Protein AF-A0A920MTI6-F1 (afdb_monomer_lite)

Sequence (97 aa):
MLFLEEMIIRRELSDNFCEYEPEYDQFEGFHAWSQKTLNEHRNDEREYIYPLGQFEAAETHDDLWNAAQNEMKITGKNAWLYAYVLGKENIRMDPIT

Foldseek 3Di:
DVVCCVVPVVVVVVVVL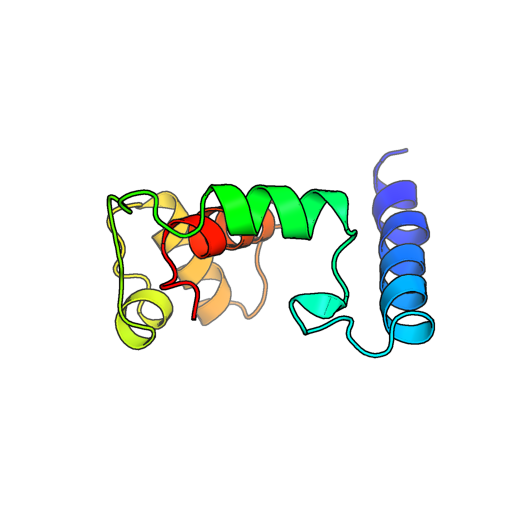VVPQVQSVHLVSDDPVVNVVCVVCLPPDQPAADDPVCLCCLNDPDPLLSVQSVCCVPPVDGDPVSVVVVVVVCSRHYNPD

Radius of gyration: 15.77 Å; chains: 1; bounding box: 39×28×36 Å

Structure (mmCIF, N/CA/C/O backbone):
data_AF-A0A920MTI6-F1
#
_entry.id   AF-A0A920MTI6-F1
#
loop_
_atom_site.group_PDB
_atom_site.id
_atom_site.type_symbol
_atom_site.label_atom_id
_atom_site.label_alt_id
_atom_site.label_comp_id
_atom_site.label_asym_id
_atom_site.label_entity_id
_atom_site.label_seq_id
_atom_site.pdbx_PDB_ins_code
_atom_site.Cartn_x
_atom_site.Cartn_y
_atom_site.Cartn_z
_atom_site.occupancy
_atom_site.B_iso_or_equiv
_atom_site.auth_seq_id
_atom_site.auth_comp_id
_atom_site.auth_asym_id
_atom_site.auth_atom_id
_atom_site.pdbx_PDB_model_num
ATOM 1 N N . MET A 1 1 ? 18.862 -19.945 2.089 1.00 62.75 1 MET A N 1
ATOM 2 C CA . MET A 1 1 ? 18.560 -19.720 0.660 1.00 62.75 1 MET A CA 1
ATOM 3 C C . MET A 1 1 ? 17.575 -18.568 0.483 1.00 62.75 1 MET A C 1
ATOM 5 O O . MET A 1 1 ? 17.956 -17.605 -0.157 1.00 62.75 1 MET A O 1
ATOM 9 N N . LEU A 1 2 ? 16.421 -18.581 1.165 1.00 79.12 2 LEU A N 1
ATOM 10 C CA . LEU A 1 2 ? 15.404 -17.508 1.121 1.00 79.12 2 LEU A CA 1
ATOM 11 C C . LEU A 1 2 ? 15.917 -16.087 1.445 1.00 79.12 2 LEU A C 1
ATOM 13 O O . LEU A 1 2 ? 15.500 -15.130 0.816 1.00 79.12 2 LEU A O 1
ATOM 17 N N . PHE A 1 3 ? 16.864 -15.927 2.376 1.00 83.88 3 PHE A N 1
ATOM 18 C CA . PHE A 1 3 ? 17.361 -14.591 2.746 1.00 83.88 3 PHE A CA 1
ATOM 19 C C . PHE A 1 3 ? 18.067 -13.843 1.599 1.00 83.88 3 PHE A C 1
ATOM 21 O O . PHE A 1 3 ? 17.902 -12.636 1.467 1.00 83.88 3 PHE A O 1
ATOM 28 N N . LEU A 1 4 ? 18.847 -14.543 0.765 1.00 89.56 4 LEU A N 1
ATOM 29 C CA . LEU A 1 4 ? 19.561 -13.904 -0.350 1.00 89.56 4 LEU A CA 1
ATOM 30 C C . LEU A 1 4 ? 18.607 -13.503 -1.476 1.00 89.56 4 LEU A C 1
ATOM 32 O O . LEU A 1 4 ? 18.825 -12.487 -2.121 1.00 89.56 4 LEU A O 1
ATOM 36 N N . GLU A 1 5 ? 17.547 -14.277 -1.685 1.00 91.94 5 GLU A N 1
ATOM 37 C CA . GLU A 1 5 ? 16.498 -13.953 -2.649 1.00 91.94 5 GLU A CA 1
ATOM 38 C C . GLU A 1 5 ? 15.768 -12.663 -2.255 1.00 91.94 5 GLU A C 1
ATOM 40 O O . GLU A 1 5 ? 15.655 -11.743 -3.060 1.00 91.94 5 GLU A O 1
ATOM 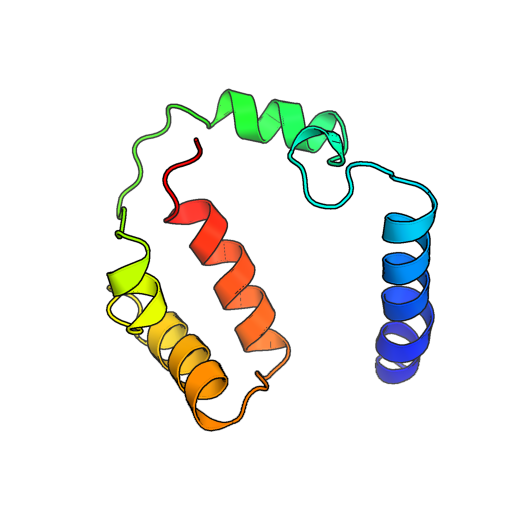45 N N . GLU A 1 6 ? 15.356 -12.541 -0.993 1.00 86.81 6 GLU A N 1
ATOM 46 C CA . GLU A 1 6 ? 14.703 -11.325 -0.495 1.00 86.81 6 GLU A CA 1
ATOM 47 C C . GLU A 1 6 ? 15.653 -10.113 -0.510 1.00 86.81 6 GLU A C 1
ATOM 49 O O . GLU A 1 6 ? 15.261 -9.012 -0.887 1.00 86.81 6 GLU A O 1
ATOM 54 N N . MET A 1 7 ? 16.918 -10.304 -0.121 1.00 89.75 7 MET A N 1
ATOM 55 C CA . MET A 1 7 ? 17.873 -9.201 0.019 1.00 89.75 7 MET A CA 1
ATOM 56 C C . MET A 1 7 ? 18.440 -8.706 -1.316 1.00 89.75 7 MET A C 1
ATOM 58 O O . MET A 1 7 ? 18.716 -7.515 -1.437 1.00 89.75 7 MET A O 1
ATOM 62 N N . ILE A 1 8 ? 18.663 -9.606 -2.277 1.00 90.25 8 ILE A N 1
ATOM 63 C CA . ILE A 1 8 ? 19.264 -9.277 -3.575 1.00 90.25 8 ILE A CA 1
ATOM 64 C C . ILE A 1 8 ? 18.153 -9.140 -4.608 1.00 90.25 8 ILE A C 1
ATOM 66 O O . ILE A 1 8 ? 17.906 -8.046 -5.096 1.00 90.25 8 ILE A O 1
ATOM 70 N N . ILE A 1 9 ? 17.425 -10.225 -4.885 1.00 92.25 9 ILE A N 1
ATOM 71 C CA . ILE A 1 9 ? 16.481 -10.265 -6.006 1.00 92.25 9 ILE A CA 1
ATOM 72 C C . ILE A 1 9 ? 15.315 -9.304 -5.787 1.00 92.25 9 ILE A C 1
ATOM 74 O O . ILE A 1 9 ? 15.067 -8.462 -6.642 1.00 92.25 9 ILE A O 1
ATOM 78 N N . ARG A 1 10 ? 14.603 -9.380 -4.654 1.00 90.81 10 ARG A N 1
ATOM 79 C CA . ARG A 1 10 ? 13.437 -8.500 -4.448 1.00 90.81 10 ARG A CA 1
ATOM 80 C C . ARG A 1 10 ? 13.815 -7.037 -4.295 1.00 90.81 10 ARG A C 1
ATOM 82 O O . ARG A 1 10 ? 13.090 -6.183 -4.787 1.00 90.81 10 ARG A O 1
ATOM 89 N N . ARG A 1 11 ? 14.935 -6.753 -3.630 1.00 91.06 11 ARG A N 1
ATOM 90 C CA . ARG A 1 11 ? 15.419 -5.382 -3.469 1.00 91.06 11 ARG A CA 1
ATOM 91 C C . ARG A 1 11 ? 15.800 -4.765 -4.814 1.00 91.06 11 ARG A C 1
ATOM 93 O O . ARG A 1 11 ? 15.301 -3.697 -5.139 1.00 91.06 11 ARG A O 1
ATOM 100 N N . GLU A 1 12 ? 16.646 -5.444 -5.588 1.00 94.44 12 GLU A N 1
ATOM 101 C CA . GLU A 1 12 ? 17.093 -4.936 -6.890 1.00 94.44 12 GLU A CA 1
ATOM 102 C C . GLU A 1 12 ? 15.940 -4.864 -7.897 1.00 94.44 12 GLU A C 1
ATOM 104 O O . GLU A 1 12 ? 15.911 -3.959 -8.724 1.0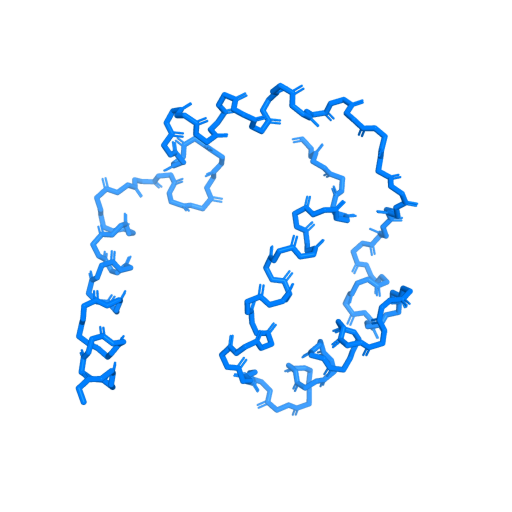0 94.44 12 GLU A O 1
ATOM 109 N N . LEU A 1 13 ? 14.958 -5.768 -7.806 1.00 92.62 13 LEU A N 1
ATOM 110 C CA . LEU A 1 13 ? 13.757 -5.713 -8.638 1.00 92.62 13 LEU A CA 1
ATOM 111 C C . LEU A 1 13 ? 12.878 -4.495 -8.317 1.00 92.62 13 LEU A C 1
ATOM 113 O O . LEU A 1 13 ? 12.339 -3.890 -9.238 1.00 92.62 13 LEU A O 1
ATOM 117 N N . SER A 1 14 ? 12.743 -4.117 -7.043 1.00 91.06 14 SER A N 1
ATOM 118 C CA . SER A 1 14 ? 12.023 -2.893 -6.670 1.00 91.06 14 SER A CA 1
ATOM 119 C C . SER A 1 14 ? 12.731 -1.640 -7.187 1.00 91.06 14 SER A C 1
ATOM 121 O O . SER A 1 14 ? 12.076 -0.772 -7.756 1.00 91.06 14 SER A O 1
ATOM 123 N N . ASP A 1 15 ? 14.060 -1.568 -7.052 1.00 92.12 15 ASP A N 1
ATOM 124 C CA . ASP A 1 15 ? 14.849 -0.447 -7.583 1.00 92.12 15 ASP A CA 1
ATOM 125 C C . ASP A 1 15 ? 14.747 -0.384 -9.120 1.00 92.12 15 ASP A C 1
ATOM 127 O O . ASP A 1 15 ? 14.586 0.689 -9.694 1.00 92.12 15 ASP A O 1
ATOM 131 N N . ASN A 1 16 ? 14.769 -1.543 -9.789 1.00 94.38 16 ASN A N 1
ATOM 132 C CA . ASN A 1 16 ? 14.548 -1.650 -11.229 1.00 94.38 16 ASN A CA 1
ATOM 133 C C . ASN A 1 16 ? 13.173 -1.102 -11.633 1.00 94.38 16 ASN A C 1
ATOM 135 O O . ASN A 1 16 ? 13.083 -0.316 -12.570 1.00 94.38 16 ASN A O 1
ATOM 139 N N . PHE A 1 17 ? 12.112 -1.482 -10.921 1.00 91.06 17 PHE A N 1
ATOM 140 C CA . PHE A 1 17 ? 10.766 -1.013 -11.233 1.00 91.06 17 PHE A CA 1
ATOM 141 C C . PHE A 1 17 ? 10.658 0.514 -11.132 1.00 91.06 17 PHE A C 1
ATOM 143 O O . PHE A 1 17 ? 10.213 1.146 -12.083 1.00 91.06 17 PHE A O 1
ATOM 150 N N . CYS A 1 18 ? 11.149 1.114 -10.045 1.00 90.81 18 CYS A N 1
ATOM 151 C CA . CYS A 1 18 ? 11.103 2.567 -9.861 1.00 90.81 18 CYS A CA 1
ATOM 152 C C . CYS A 1 18 ? 11.962 3.348 -10.873 1.00 90.81 18 CYS A C 1
ATOM 154 O O . CYS A 1 18 ? 11.653 4.498 -11.169 1.00 90.81 18 CYS A O 1
ATOM 156 N N . GLU A 1 19 ? 13.047 2.757 -11.382 1.00 92.69 19 GLU A N 1
ATOM 157 C CA . GLU A 1 19 ? 13.920 3.403 -12.373 1.00 92.69 19 GLU A CA 1
ATOM 158 C C . GLU A 1 19 ? 13.324 3.363 -13.789 1.00 92.69 19 GLU A C 1
ATOM 160 O O . GLU A 1 19 ? 13.457 4.322 -14.550 1.00 92.69 19 GLU A O 1
ATOM 165 N N . TYR A 1 20 ? 12.692 2.248 -14.168 1.00 92.25 20 TYR A N 1
ATOM 166 C CA . TYR A 1 20 ? 12.220 2.030 -15.539 1.00 92.25 20 TYR A CA 1
ATOM 167 C C . TYR A 1 20 ? 10.742 2.369 -15.762 1.00 92.25 20 TYR A C 1
ATOM 169 O O . TYR A 1 20 ? 10.368 2.587 -16.914 1.00 92.25 20 TYR A O 1
ATOM 177 N N . GLU A 1 21 ? 9.923 2.426 -14.709 1.00 91.38 21 GLU A N 1
ATOM 178 C CA . GLU A 1 21 ? 8.513 2.819 -14.773 1.00 91.38 21 GLU A CA 1
ATOM 179 C C . GLU A 1 21 ? 8.325 4.213 -14.147 1.00 91.38 21 GLU A C 1
ATOM 181 O O . GLU A 1 21 ? 8.346 4.345 -12.921 1.00 91.38 21 GLU A O 1
ATOM 186 N N . PRO A 1 22 ? 8.151 5.279 -14.954 1.00 89.31 22 PRO A N 1
ATOM 187 C CA . PRO A 1 22 ? 7.960 6.634 -14.437 1.00 89.31 22 PRO A CA 1
ATOM 188 C C . PRO A 1 22 ? 6.714 6.785 -13.557 1.00 89.31 22 PRO A C 1
ATOM 190 O O . PRO A 1 22 ? 6.695 7.648 -12.683 1.00 89.31 22 PRO A O 1
ATOM 193 N N . GLU A 1 23 ? 5.689 5.961 -13.787 1.00 91.00 23 GLU A N 1
ATOM 194 C CA . GLU A 1 23 ? 4.400 6.000 -13.087 1.00 91.00 23 GLU A CA 1
ATOM 195 C C . GLU A 1 23 ? 4.295 4.895 -12.018 1.00 91.00 23 GLU A C 1
ATOM 197 O O . GLU A 1 23 ? 3.217 4.360 -11.764 1.00 91.00 23 GLU A O 1
ATOM 202 N N . TYR A 1 24 ? 5.416 4.536 -11.377 1.00 87.44 24 TYR A N 1
ATOM 203 C CA . TYR A 1 24 ? 5.494 3.429 -10.411 1.00 87.44 24 TYR A CA 1
ATOM 204 C C . TYR A 1 24 ? 4.572 3.583 -9.188 1.00 87.44 24 TYR A C 1
ATOM 206 O O . TYR A 1 24 ? 4.267 2.588 -8.525 1.00 87.44 24 TYR A O 1
ATOM 214 N N . ASP A 1 25 ? 4.164 4.812 -8.857 1.00 87.56 25 ASP A N 1
ATOM 215 C CA . ASP A 1 25 ? 3.266 5.138 -7.746 1.00 87.56 25 ASP A CA 1
ATOM 216 C C . ASP A 1 25 ? 1.813 5.397 -8.187 1.00 87.56 25 ASP A C 1
ATOM 218 O O . ASP A 1 25 ? 0.958 5.668 -7.341 1.00 87.56 25 ASP A O 1
ATOM 222 N N . GLN A 1 26 ? 1.523 5.286 -9.487 1.00 87.62 26 GLN A N 1
ATOM 223 C CA . GLN A 1 26 ? 0.196 5.484 -10.065 1.00 87.62 26 GLN A CA 1
ATOM 224 C C . GLN A 1 26 ? -0.429 4.163 -10.528 1.00 87.62 26 GLN A C 1
ATOM 226 O O . GLN A 1 26 ? 0.224 3.126 -10.660 1.00 87.62 26 GLN A O 1
ATOM 231 N N . PHE A 1 27 ? -1.732 4.205 -10.812 1.00 84.56 27 PHE A N 1
ATOM 232 C CA . PHE A 1 27 ? -2.470 3.054 -11.331 1.00 84.56 27 PHE A CA 1
ATOM 233 C C . PHE A 1 27 ? -1.963 2.618 -12.719 1.00 84.56 27 PHE A C 1
ATOM 235 O O . PHE A 1 27 ? -2.000 1.434 -13.065 1.00 84.56 27 PHE A O 1
ATOM 242 N N . GLU A 1 28 ? -1.468 3.573 -13.501 1.00 87.50 28 GLU A N 1
ATOM 243 C CA . GLU A 1 28 ? -0.947 3.414 -14.853 1.00 87.50 28 GLU A CA 1
ATOM 244 C C . GLU A 1 28 ? 0.329 2.561 -14.897 1.00 87.50 28 GLU A C 1
ATOM 246 O O . GLU A 1 28 ? 0.492 1.781 -15.837 1.00 87.50 28 GLU A O 1
ATOM 251 N N . GLY A 1 29 ? 1.167 2.612 -13.853 1.00 85.81 29 GLY A N 1
ATOM 252 C CA . GLY A 1 29 ? 2.391 1.808 -13.750 1.00 85.81 29 GLY A CA 1
ATOM 253 C C . GLY A 1 29 ? 2.144 0.315 -13.511 1.00 85.81 29 GLY A C 1
ATOM 254 O O . GLY A 1 29 ? 3.065 -0.503 -13.581 1.00 85.81 29 GLY A O 1
ATOM 255 N N . PHE A 1 30 ? 0.901 -0.097 -13.238 1.00 87.94 30 PHE A N 1
ATOM 256 C CA . PHE A 1 30 ? 0.572 -1.515 -13.127 1.00 87.94 30 PHE A CA 1
ATOM 257 C C . PHE A 1 30 ? 0.559 -2.202 -14.490 1.00 87.94 30 PHE A C 1
ATOM 259 O O . PHE A 1 30 ? 0.187 -1.635 -15.511 1.00 87.94 30 PHE A O 1
ATOM 266 N N . HIS A 1 31 ? 0.858 -3.500 -14.512 1.00 88.38 31 HIS A N 1
ATOM 267 C CA . HIS A 1 31 ? 0.693 -4.285 -15.731 1.00 88.38 31 HIS A CA 1
ATOM 268 C C . HIS A 1 31 ? -0.757 -4.246 -16.247 1.00 88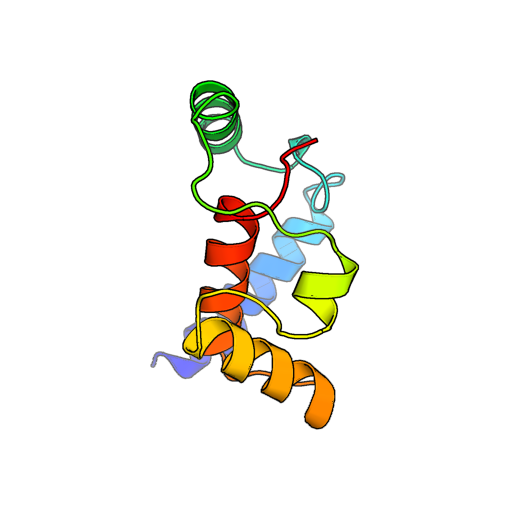.38 31 HIS A C 1
ATOM 270 O O . HIS A 1 31 ? -1.712 -4.327 -15.473 1.00 88.38 31 HIS A O 1
ATOM 276 N N . ALA A 1 32 ? -0.925 -4.236 -17.573 1.00 88.50 32 ALA A N 1
ATOM 277 C CA . ALA A 1 32 ? -2.232 -4.116 -18.230 1.00 88.50 32 ALA A CA 1
ATOM 278 C C . ALA A 1 32 ? -3.272 -5.161 -17.775 1.00 88.50 32 ALA A C 1
ATOM 280 O O . ALA A 1 32 ? -4.469 -4.878 -17.734 1.00 88.50 32 ALA A O 1
ATOM 281 N N . TRP A 1 33 ? -2.835 -6.373 -17.412 1.00 91.81 33 TRP A N 1
ATOM 282 C CA . TRP A 1 33 ? -3.732 -7.405 -16.886 1.00 91.81 33 TRP A CA 1
ATOM 283 C C . TRP A 1 33 ? -4.257 -7.056 -15.485 1.00 91.81 33 TRP A C 1
ATOM 285 O O . TRP A 1 33 ? -5.434 -7.280 -15.215 1.00 91.81 33 TRP A O 1
ATOM 295 N N . SER A 1 34 ? -3.428 -6.463 -14.622 1.00 87.38 34 SER A N 1
ATOM 296 C CA . SER A 1 34 ? -3.830 -6.000 -13.290 1.00 87.38 34 SER A CA 1
ATOM 297 C C . SER A 1 34 ? -4.800 -4.831 -13.395 1.00 87.38 34 SER A C 1
ATOM 299 O O . SER A 1 34 ? -5.835 -4.840 -12.735 1.00 87.38 34 SER A O 1
ATOM 301 N N . GLN A 1 35 ? -4.511 -3.871 -14.283 1.00 88.44 35 GLN A N 1
ATOM 302 C CA . GLN A 1 35 ? -5.402 -2.739 -14.545 1.00 88.44 35 GLN A CA 1
ATOM 303 C C . GLN A 1 35 ? -6.782 -3.212 -15.016 1.00 88.44 35 GLN A C 1
ATOM 305 O O . GLN A 1 35 ? -7.807 -2.742 -14.526 1.00 88.44 35 GLN A O 1
ATOM 310 N N . LYS A 1 36 ? -6.821 -4.176 -15.946 1.00 88.94 36 LYS A N 1
ATOM 311 C CA . LYS A 1 36 ? -8.072 -4.745 -16.454 1.00 88.94 36 LYS A CA 1
ATOM 312 C C . LYS A 1 36 ? -8.895 -5.387 -15.336 1.00 88.94 36 LYS A C 1
ATOM 314 O O . LYS A 1 36 ? -10.059 -5.035 -15.183 1.00 88.94 36 LYS A O 1
ATOM 319 N N . THR A 1 37 ? -8.289 -6.266 -14.540 1.00 89.38 37 THR A N 1
ATOM 320 C CA . THR A 1 37 ? -8.982 -6.949 -13.437 1.00 89.38 37 THR A CA 1
ATOM 321 C C . THR A 1 37 ? -9.485 -5.955 -12.388 1.00 89.38 37 THR A C 1
ATOM 323 O O . THR A 1 37 ? -10.636 -6.030 -11.972 1.00 89.38 37 THR A O 1
ATOM 326 N N . LEU A 1 38 ? -8.666 -4.976 -11.988 1.00 86.94 38 LEU A N 1
ATOM 327 C CA . LEU A 1 38 ? -9.083 -3.953 -11.022 1.00 86.94 38 LEU A CA 1
ATOM 328 C C . LEU A 1 38 ? -10.238 -3.090 -11.552 1.00 86.94 38 LEU A C 1
ATOM 330 O O . LEU A 1 38 ? -11.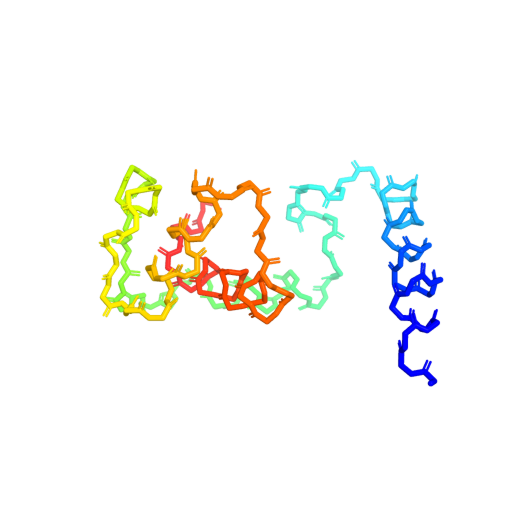128 -2.728 -10.788 1.00 86.94 38 LEU A O 1
ATOM 334 N N . ASN A 1 39 ? -10.260 -2.798 -12.855 1.00 87.00 39 ASN A N 1
ATOM 335 C CA . ASN A 1 39 ? -11.357 -2.064 -13.483 1.00 87.00 39 ASN A CA 1
ATOM 336 C C . ASN A 1 39 ? -12.643 -2.895 -13.601 1.00 87.00 39 ASN A C 1
ATOM 338 O O . ASN A 1 39 ? -13.728 -2.342 -13.431 1.00 87.00 39 ASN A O 1
ATOM 342 N N . GLU A 1 40 ? -12.542 -4.203 -13.853 1.00 89.25 40 GLU A N 1
ATOM 343 C CA . GLU A 1 40 ? -13.694 -5.116 -13.862 1.00 89.25 40 GLU A CA 1
ATOM 344 C C . GLU A 1 40 ? -14.366 -5.193 -12.481 1.00 89.25 40 GLU A C 1
ATOM 346 O O . GLU A 1 40 ? -15.591 -5.176 -12.401 1.00 89.25 40 GLU A O 1
ATOM 351 N N . HIS A 1 41 ? -13.572 -5.178 -11.405 1.00 86.81 41 HIS A N 1
ATOM 352 C CA . HIS A 1 41 ? -14.039 -5.253 -10.015 1.00 86.81 41 HIS A CA 1
ATOM 353 C C . HIS A 1 41 ? -14.255 -3.884 -9.339 1.00 86.81 41 HIS A C 1
ATOM 355 O O . HIS A 1 41 ? -14.495 -3.813 -8.134 1.00 86.81 41 HIS A O 1
ATOM 361 N N . ARG A 1 42 ? -14.182 -2.769 -10.082 1.00 82.62 42 ARG A N 1
ATOM 362 C CA . ARG A 1 42 ? -14.283 -1.411 -9.504 1.00 82.62 42 ARG A CA 1
ATOM 363 C C . ARG A 1 42 ? -15.650 -1.134 -8.863 1.00 82.62 42 ARG A C 1
ATOM 365 O O . ARG A 1 42 ? -15.719 -0.376 -7.901 1.00 82.62 42 ARG A O 1
ATOM 372 N N . ASN A 1 43 ? -16.712 -1.745 -9.389 1.00 81.31 43 ASN A N 1
ATOM 373 C CA . ASN A 1 43 ? -18.095 -1.533 -8.943 1.00 81.31 43 ASN A CA 1
ATOM 374 C C . ASN A 1 43 ? -18.600 -2.607 -7.968 1.00 81.31 43 ASN A C 1
ATOM 376 O O . ASN A 1 43 ? -19.787 -2.606 -7.639 1.00 81.31 43 ASN A O 1
ATOM 380 N N . ASP A 1 44 ? -17.739 -3.529 -7.535 1.00 85.69 44 ASP A N 1
ATOM 381 C CA . ASP A 1 44 ? -18.126 -4.545 -6.562 1.00 85.69 44 ASP A CA 1
ATOM 382 C C . ASP A 1 44 ? -18.390 -3.887 -5.200 1.00 85.69 44 ASP A C 1
ATOM 384 O O . ASP A 1 44 ? -17.633 -3.023 -4.746 1.00 85.69 44 ASP A O 1
ATOM 388 N N . GLU A 1 45 ? -19.478 -4.290 -4.538 1.00 80.56 45 GLU A N 1
ATOM 389 C CA . GLU A 1 45 ? -19.819 -3.770 -3.214 1.00 80.56 45 GLU A CA 1
ATOM 390 C C . GLU A 1 45 ? -18.743 -4.168 -2.197 1.00 80.56 45 GLU A C 1
ATOM 392 O O . GLU A 1 45 ? -18.470 -5.349 -1.965 1.00 80.56 45 GLU A O 1
ATOM 397 N N . ARG A 1 46 ? -18.129 -3.160 -1.572 1.00 82.69 46 ARG A N 1
ATOM 398 C CA . ARG A 1 46 ? -17.147 -3.354 -0.504 1.00 82.69 46 ARG A CA 1
ATOM 399 C C . ARG A 1 46 ? -17.866 -3.508 0.824 1.00 82.69 46 ARG A C 1
ATOM 401 O O . ARG A 1 46 ? -18.670 -2.665 1.208 1.00 82.69 46 ARG A O 1
ATOM 408 N N . GLU A 1 47 ? -17.521 -4.571 1.536 1.00 81.69 47 GLU A N 1
ATOM 409 C CA . GLU A 1 47 ? -18.099 -4.907 2.839 1.00 81.69 47 GLU A CA 1
ATOM 410 C C . GLU A 1 47 ? -17.767 -3.856 3.911 1.00 81.69 47 GLU A C 1
ATOM 412 O O . GLU A 1 47 ? -18.601 -3.540 4.758 1.00 81.69 47 GLU A O 1
ATOM 417 N N . TYR A 1 48 ? -16.567 -3.269 3.833 1.00 80.50 48 TYR A N 1
ATOM 418 C CA . TYR A 1 48 ? -16.085 -2.252 4.760 1.00 80.50 48 TYR A CA 1
ATOM 419 C C . TYR A 1 48 ? -15.325 -1.163 4.005 1.00 80.50 48 TYR A C 1
ATOM 421 O O . TYR A 1 48 ? -14.423 -1.460 3.226 1.00 80.50 48 TYR A O 1
ATOM 429 N N . ILE A 1 49 ? -15.688 0.095 4.255 1.00 83.69 49 ILE A N 1
ATOM 430 C CA . ILE A 1 49 ? -14.993 1.279 3.744 1.00 83.69 49 ILE A CA 1
ATOM 431 C C . ILE A 1 49 ? -14.710 2.166 4.949 1.00 83.69 49 ILE A C 1
ATOM 433 O O . ILE A 1 49 ? -15.646 2.591 5.631 1.00 83.69 49 ILE A O 1
ATOM 437 N N . TYR A 1 50 ? -13.435 2.438 5.212 1.00 82.50 50 TYR A N 1
ATOM 438 C CA . TYR A 1 50 ? -13.028 3.303 6.315 1.00 82.50 50 TYR A CA 1
ATOM 439 C C . TYR A 1 50 ? -12.466 4.627 5.786 1.00 82.50 50 TYR A C 1
ATOM 441 O O . TYR A 1 50 ? -11.789 4.653 4.759 1.00 82.50 50 TYR A O 1
ATOM 449 N N . PRO A 1 51 ? -12.736 5.760 6.456 1.00 84.44 51 PRO A N 1
ATOM 450 C CA . PRO A 1 51 ? -12.037 6.999 6.158 1.00 84.44 51 PRO A CA 1
ATOM 451 C C . PRO A 1 51 ? -10.560 6.873 6.555 1.00 84.44 51 PRO A C 1
ATOM 453 O O . PRO A 1 51 ? -10.227 6.182 7.519 1.00 84.44 51 PRO A O 1
ATOM 456 N N . LEU A 1 52 ? -9.683 7.612 5.870 1.00 84.38 52 LEU A N 1
ATOM 457 C CA . LEU A 1 52 ? -8.231 7.566 6.091 1.00 84.38 52 LEU A CA 1
ATOM 458 C C . LEU A 1 52 ? -7.840 7.706 7.574 1.00 84.38 52 LEU A C 1
ATOM 460 O O . LEU A 1 52 ? -7.028 6.935 8.071 1.00 84.38 52 LEU A O 1
ATOM 464 N N . GLY A 1 53 ? -8.476 8.623 8.311 1.00 85.56 53 GLY A N 1
ATOM 465 C CA . GLY A 1 53 ? -8.189 8.816 9.737 1.00 85.56 53 GLY A CA 1
ATOM 466 C C . GLY A 1 53 ? -8.503 7.595 10.614 1.00 85.56 53 GLY A C 1
ATOM 467 O O . GLY A 1 53 ? -7.804 7.359 11.594 1.00 85.56 53 GLY A O 1
ATOM 468 N N . GLN A 1 54 ? -9.511 6.791 10.254 1.00 86.62 54 GLN A N 1
ATOM 469 C CA . GLN A 1 54 ? -9.866 5.567 10.982 1.00 86.62 54 GLN A CA 1
ATOM 470 C C . GLN A 1 54 ? -8.882 4.426 10.671 1.00 86.62 54 GLN A C 1
ATOM 472 O O . GLN A 1 54 ? -8.484 3.687 11.574 1.00 86.62 54 GLN A O 1
ATOM 477 N N . PHE A 1 55 ? -8.410 4.331 9.423 1.00 83.81 55 PHE A N 1
ATOM 478 C CA . PHE A 1 55 ? -7.304 3.435 9.070 1.00 83.81 55 PHE A CA 1
ATOM 479 C C . PHE A 1 55 ? -6.012 3.811 9.802 1.00 83.81 55 PHE A C 1
ATOM 481 O O . PHE A 1 55 ? -5.388 2.966 10.440 1.00 83.81 55 PHE A O 1
ATOM 488 N N . GLU A 1 56 ? -5.623 5.087 9.786 1.00 85.50 56 GLU A N 1
ATOM 489 C CA . GLU A 1 56 ? -4.433 5.570 10.497 1.00 85.50 56 GLU A CA 1
ATOM 490 C C . GLU A 1 56 ? -4.536 5.363 12.019 1.00 85.50 56 GLU A C 1
ATOM 492 O O . GLU A 1 56 ? -3.528 5.141 12.704 1.00 85.50 56 GLU A O 1
ATOM 497 N N . ALA A 1 57 ? -5.750 5.391 12.571 1.00 88.44 57 ALA A N 1
ATOM 498 C CA . ALA A 1 57 ? -6.009 5.118 13.979 1.00 88.44 57 ALA A CA 1
ATOM 499 C C . ALA A 1 57 ? -5.899 3.629 14.359 1.00 88.44 57 ALA A C 1
ATOM 501 O O . ALA A 1 57 ? -5.767 3.358 15.550 1.00 88.44 57 ALA A O 1
ATOM 502 N N . ALA A 1 58 ? -5.829 2.704 13.391 1.00 88.81 58 ALA A N 1
ATOM 503 C CA . ALA A 1 58 ? -5.933 1.258 13.613 1.00 88.81 58 ALA A CA 1
ATOM 504 C C . ALA A 1 58 ? -7.303 0.836 14.175 1.00 88.81 58 ALA A C 1
ATOM 506 O O . ALA A 1 58 ? -7.386 0.023 15.094 1.00 88.81 58 ALA A O 1
ATOM 507 N N . GLU A 1 59 ? -8.376 1.422 13.638 1.00 88.44 59 GLU A N 1
ATOM 508 C CA . GLU A 1 59 ? -9.756 1.226 14.098 1.00 88.44 59 GLU A CA 1
ATOM 509 C C . GLU A 1 59 ? -10.615 0.508 13.042 1.00 88.44 59 GLU A C 1
ATOM 511 O O . GLU A 1 59 ? -11.711 0.949 12.689 1.00 88.44 59 GLU A O 1
ATOM 516 N N . THR A 1 60 ? -10.117 -0.607 12.511 1.00 88.00 60 THR A N 1
ATOM 517 C CA . THR A 1 60 ? -10.863 -1.466 11.577 1.00 88.00 60 THR A CA 1
ATOM 518 C C . THR A 1 60 ? -11.565 -2.616 12.306 1.00 88.00 60 THR A C 1
ATOM 520 O O . THR A 1 60 ? -11.383 -2.810 13.508 1.00 88.00 60 THR A O 1
ATOM 523 N N . HIS A 1 61 ? -12.376 -3.393 11.587 1.00 88.44 61 HIS A N 1
ATOM 524 C CA . HIS A 1 61 ? -13.000 -4.612 12.114 1.00 88.44 61 HIS A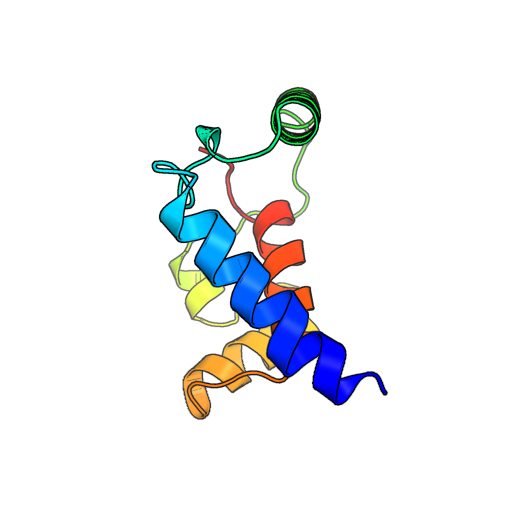 CA 1
ATOM 525 C C . HIS A 1 61 ? -12.016 -5.783 12.279 1.00 88.44 61 HIS A C 1
ATOM 527 O O . HIS A 1 61 ? -12.365 -6.759 12.940 1.00 88.44 61 HIS A O 1
ATOM 533 N N . ASP A 1 62 ? -10.829 -5.718 11.665 1.00 88.31 62 ASP A N 1
ATOM 534 C CA . ASP A 1 62 ? -9.832 -6.785 11.712 1.00 88.31 62 ASP A CA 1
ATOM 535 C C . ASP A 1 62 ? -8.763 -6.477 12.770 1.00 88.31 62 ASP A C 1
ATOM 537 O O . ASP A 1 62 ? -7.911 -5.597 12.614 1.00 88.31 62 ASP A O 1
ATOM 541 N N . ASP A 1 63 ? -8.787 -7.251 13.855 1.00 89.00 63 ASP A N 1
ATOM 542 C CA . ASP A 1 63 ? -7.828 -7.142 14.953 1.00 89.00 63 ASP A CA 1
ATOM 543 C C . ASP A 1 63 ? -6.374 -7.394 14.511 1.00 89.00 63 ASP A C 1
ATOM 545 O O . ASP A 1 63 ? -5.451 -6.790 15.065 1.00 89.00 63 ASP A O 1
ATOM 549 N N . LEU A 1 64 ? -6.142 -8.254 13.510 1.00 87.62 64 LEU A N 1
ATOM 550 C CA . LEU A 1 64 ? -4.805 -8.522 12.975 1.00 87.62 64 LEU A CA 1
ATOM 551 C C . LEU A 1 64 ? -4.284 -7.316 12.193 1.00 87.62 64 LEU A C 1
ATOM 553 O O . LEU A 1 64 ? -3.124 -6.930 12.363 1.00 87.62 64 LEU A O 1
ATOM 557 N N . TRP A 1 65 ? -5.140 -6.705 11.373 1.00 89.88 65 TRP A N 1
ATOM 558 C CA . TRP A 1 65 ? -4.802 -5.477 10.657 1.00 89.88 65 TRP A CA 1
ATOM 559 C C . TRP A 1 65 ? -4.503 -4.343 11.643 1.00 89.88 65 TRP A C 1
ATOM 561 O O . TRP A 1 65 ? -3.471 -3.677 11.542 1.00 89.88 65 TRP A O 1
ATOM 571 N N . ASN A 1 66 ? -5.341 -4.192 12.672 1.00 89.81 66 ASN A N 1
ATOM 572 C CA . ASN A 1 66 ? -5.146 -3.192 13.718 1.00 89.81 66 ASN A CA 1
ATOM 573 C C . ASN A 1 66 ? -3.830 -3.414 14.483 1.00 89.81 66 ASN A C 1
ATOM 575 O O . ASN A 1 66 ? -3.108 -2.460 14.775 1.00 89.81 66 ASN A O 1
ATOM 579 N N . ALA A 1 67 ? -3.474 -4.664 14.792 1.00 89.50 67 ALA A N 1
ATOM 580 C CA . ALA A 1 67 ? -2.202 -4.992 15.433 1.00 89.50 67 ALA A CA 1
ATOM 581 C C . ALA A 1 67 ? -0.997 -4.644 14.542 1.00 89.50 67 ALA A C 1
ATOM 583 O O . ALA A 1 67 ? -0.030 -4.056 15.029 1.00 89.50 67 ALA A O 1
ATOM 584 N N . ALA A 1 68 ? -1.072 -4.951 13.244 1.00 89.25 68 ALA A N 1
ATOM 585 C CA . ALA A 1 68 ? -0.044 -4.611 12.264 1.00 89.25 68 ALA A CA 1
ATOM 586 C C . ALA A 1 68 ? 0.147 -3.090 12.123 1.00 89.25 68 ALA A C 1
ATOM 588 O O . ALA A 1 68 ? 1.277 -2.599 12.135 1.00 89.25 68 ALA A O 1
ATOM 589 N N . GLN A 1 69 ? -0.949 -2.333 12.050 1.00 89.94 69 GLN A N 1
ATOM 590 C CA . GLN A 1 69 ? -0.908 -0.875 11.955 1.00 89.94 69 GLN A CA 1
ATOM 591 C C . GLN A 1 69 ? -0.380 -0.233 13.248 1.00 89.94 69 GLN A C 1
ATOM 593 O O . GLN A 1 69 ? 0.386 0.732 13.208 1.00 89.94 69 GLN A O 1
ATOM 598 N N . ASN A 1 70 ? -0.735 -0.785 14.410 1.00 90.75 70 ASN A N 1
ATOM 599 C CA . ASN A 1 70 ? -0.200 -0.330 15.691 1.00 90.75 70 ASN A CA 1
ATOM 600 C C . ASN A 1 70 ? 1.297 -0.625 15.843 1.00 90.75 70 ASN A C 1
ATOM 602 O O . ASN A 1 70 ? 2.017 0.225 16.368 1.00 90.75 70 ASN A O 1
ATOM 606 N N . GLU A 1 71 ? 1.782 -1.775 15.357 1.00 90.12 71 GLU A N 1
ATOM 607 C CA . GLU A 1 71 ? 3.223 -2.046 15.290 1.00 90.12 71 GLU A CA 1
ATOM 608 C C . GLU A 1 71 ? 3.928 -0.933 14.502 1.00 90.12 71 GLU A C 1
ATOM 610 O O . GLU A 1 71 ? 4.835 -0.300 15.044 1.00 90.12 71 GLU A O 1
ATOM 615 N N . MET A 1 72 ? 3.431 -0.596 13.304 1.00 88.94 72 MET A N 1
ATOM 616 C CA . MET A 1 72 ? 3.990 0.473 12.463 1.00 88.94 72 MET A CA 1
ATOM 617 C C . MET A 1 72 ? 4.077 1.811 13.188 1.00 88.94 72 MET A C 1
ATOM 619 O O . MET A 1 72 ? 5.105 2.485 13.134 1.00 88.94 72 MET A O 1
ATOM 623 N N . LYS A 1 73 ? 3.010 2.192 13.898 1.00 89.06 73 LYS A N 1
ATOM 624 C CA . LYS A 1 73 ? 2.934 3.467 14.625 1.00 89.06 73 LYS A CA 1
ATOM 625 C C . LYS A 1 73 ? 3.921 3.547 15.784 1.00 89.06 73 LYS A C 1
ATOM 627 O O . LYS A 1 73 ? 4.438 4.626 16.062 1.00 89.06 73 LYS A O 1
ATOM 632 N N . ILE A 1 74 ? 4.154 2.435 16.480 1.00 90.25 74 ILE A N 1
ATOM 633 C CA . ILE A 1 74 ? 4.985 2.405 17.690 1.00 90.25 74 ILE A CA 1
ATOM 634 C C . ILE A 1 74 ? 6.468 2.257 17.340 1.00 90.25 74 ILE A C 1
ATOM 636 O O . ILE A 1 74 ? 7.310 2.931 17.932 1.00 90.25 74 ILE A O 1
ATOM 640 N N . THR A 1 75 ? 6.805 1.360 16.413 1.00 89.06 75 THR A N 1
ATOM 641 C CA . THR A 1 75 ? 8.197 0.972 16.134 1.00 89.06 75 THR A CA 1
ATOM 642 C C . THR A 1 75 ? 8.768 1.645 14.885 1.00 89.06 75 THR A C 1
ATOM 644 O O . THR A 1 75 ? 9.987 1.661 14.712 1.00 89.06 75 THR A O 1
ATOM 647 N N . GLY A 1 76 ? 7.910 2.161 13.997 1.00 88.06 76 GLY A N 1
ATOM 648 C CA . GLY A 1 76 ? 8.290 2.634 12.665 1.00 88.06 76 GLY A CA 1
ATOM 649 C C . GLY A 1 76 ? 8.684 1.515 11.692 1.00 88.06 76 GLY A C 1
ATOM 650 O O . GLY A 1 76 ? 9.205 1.804 10.615 1.00 88.06 76 GLY A O 1
ATOM 651 N N . LYS A 1 77 ? 8.493 0.240 12.064 1.00 83.00 77 LYS A N 1
ATOM 652 C CA . LYS A 1 77 ? 8.809 -0.922 11.227 1.00 83.00 77 LYS A CA 1
ATOM 653 C C . LYS A 1 77 ? 7.892 -2.100 11.535 1.00 83.00 77 LYS A C 1
ATOM 655 O O . LYS A 1 77 ? 7.803 -2.543 12.675 1.00 83.00 77 LYS A O 1
ATOM 660 N N . ASN A 1 78 ? 7.390 -2.722 10.477 1.00 83.94 78 ASN A N 1
ATOM 661 C CA . ASN A 1 78 ? 6.529 -3.895 10.596 1.00 83.94 78 ASN A CA 1
ATOM 662 C C . ASN A 1 78 ? 7.303 -5.173 10.304 1.00 83.94 78 ASN A C 1
ATOM 664 O O . ASN A 1 78 ? 8.264 -5.178 9.521 1.00 83.94 78 ASN A O 1
ATOM 668 N N . ALA A 1 79 ? 6.838 -6.288 10.859 1.00 84.50 79 ALA A N 1
ATOM 669 C CA . ALA A 1 79 ? 7.196 -7.593 10.326 1.00 84.50 79 ALA A CA 1
ATOM 670 C C . ALA A 1 79 ? 6.754 -7.712 8.852 1.00 84.50 79 ALA A C 1
ATOM 672 O O . ALA A 1 79 ? 5.711 -7.196 8.450 1.00 84.50 79 ALA A O 1
ATOM 673 N N . TRP A 1 80 ? 7.526 -8.439 8.037 1.00 77.81 80 TRP A N 1
ATOM 674 C CA . TRP A 1 80 ? 7.235 -8.609 6.604 1.00 77.81 80 TRP A CA 1
ATOM 675 C C . TRP A 1 80 ? 5.820 -9.152 6.339 1.00 77.81 80 TRP A C 1
ATOM 677 O O . TRP A 1 80 ? 5.125 -8.673 5.446 1.00 77.81 80 TRP A O 1
ATOM 687 N N . LEU A 1 81 ? 5.359 -10.100 7.162 1.00 80.62 81 LEU A N 1
ATOM 688 C CA . LEU A 1 81 ? 4.013 -10.665 7.043 1.00 80.62 81 LEU A CA 1
ATOM 689 C C . LEU A 1 81 ? 2.922 -9.620 7.312 1.00 80.62 81 LEU A C 1
ATOM 691 O O . LEU A 1 81 ? 1.889 -9.625 6.653 1.00 80.62 81 LEU A O 1
ATOM 695 N N . TYR A 1 82 ? 3.160 -8.706 8.250 1.00 81.25 82 TYR A N 1
ATOM 696 C CA . TYR A 1 82 ? 2.213 -7.646 8.581 1.00 81.25 82 TYR A CA 1
ATOM 697 C C . TYR A 1 82 ? 2.153 -6.593 7.480 1.00 81.25 82 TYR A C 1
ATOM 699 O O . TYR A 1 82 ? 1.061 -6.198 7.094 1.00 81.25 82 TYR A O 1
ATOM 707 N N . ALA A 1 83 ? 3.288 -6.227 6.877 1.00 80.50 83 ALA A N 1
ATOM 708 C CA . ALA A 1 83 ? 3.294 -5.362 5.696 1.00 80.50 83 ALA A CA 1
ATOM 709 C C . ALA A 1 83 ? 2.480 -5.960 4.530 1.00 80.50 83 ALA A C 1
ATOM 711 O O . ALA A 1 83 ? 1.750 -5.245 3.847 1.00 80.50 83 ALA A O 1
ATOM 712 N N . TYR A 1 84 ? 2.556 -7.280 4.335 1.00 82.12 84 TYR A N 1
ATOM 713 C CA . TYR A 1 84 ? 1.763 -7.981 3.325 1.00 82.12 84 TYR A CA 1
ATOM 714 C C . TYR A 1 84 ? 0.257 -7.972 3.624 1.00 82.12 84 TYR A C 1
ATOM 716 O O . TYR A 1 84 ? -0.546 -7.783 2.710 1.00 82.12 84 TYR A O 1
ATOM 724 N N . VAL A 1 85 ? -0.128 -8.172 4.890 1.00 81.88 85 VAL A N 1
ATOM 725 C CA . VAL A 1 85 ? -1.533 -8.106 5.328 1.00 81.88 85 VAL A CA 1
ATOM 726 C C . VAL A 1 85 ? -2.091 -6.699 5.124 1.00 81.88 85 VAL A C 1
ATOM 728 O O . VAL A 1 85 ? -3.137 -6.559 4.495 1.00 81.88 85 VAL A O 1
ATOM 731 N N . LEU A 1 86 ? -1.355 -5.667 5.550 1.00 81.06 86 LEU A N 1
ATOM 732 C CA . LEU A 1 86 ? -1.751 -4.272 5.349 1.00 81.06 86 LEU A CA 1
ATOM 733 C C . LEU A 1 86 ? -1.980 -3.974 3.861 1.00 81.06 86 LEU A C 1
ATOM 735 O O . LEU A 1 86 ? -3.043 -3.492 3.490 1.00 81.06 86 LEU A O 1
ATOM 739 N N . GLY A 1 87 ? -1.031 -4.336 2.989 1.00 79.62 87 GLY A N 1
ATOM 740 C CA . GLY A 1 87 ? -1.138 -4.053 1.554 1.00 79.62 87 GLY A CA 1
ATOM 741 C C . GLY A 1 87 ? -2.356 -4.691 0.876 1.00 79.62 87 GLY A C 1
ATOM 742 O O . GLY A 1 87 ? -2.967 -4.078 0.006 1.00 79.62 87 GLY A O 1
ATOM 743 N N . LYS A 1 88 ? -2.743 -5.906 1.279 1.00 79.31 88 LYS A N 1
ATOM 744 C CA . LYS A 1 88 ? -3.925 -6.584 0.723 1.00 79.31 88 LYS A CA 1
ATOM 745 C C . LYS A 1 88 ? -5.236 -5.981 1.196 1.00 79.31 88 LYS A C 1
ATOM 747 O O . LYS A 1 88 ? -6.131 -5.753 0.386 1.00 79.31 88 LYS A O 1
ATOM 752 N N . GLU A 1 89 ? -5.349 -5.773 2.500 1.00 80.00 89 GLU A N 1
ATOM 753 C CA . GLU A 1 89 ? -6.582 -5.283 3.103 1.00 80.00 89 GLU A CA 1
ATOM 754 C C . GLU A 1 89 ? -6.840 -3.821 2.731 1.00 80.00 89 GLU A C 1
ATOM 756 O O . GLU A 1 89 ? -7.987 -3.462 2.484 1.00 80.00 89 GLU A O 1
ATOM 761 N N . ASN A 1 90 ? -5.793 -3.009 2.537 1.00 80.38 90 ASN A N 1
ATOM 762 C CA . ASN A 1 90 ? -5.943 -1.646 2.019 1.00 80.38 90 ASN A CA 1
ATOM 763 C C . ASN A 1 90 ? -6.642 -1.649 0.649 1.00 80.38 90 ASN A C 1
ATOM 765 O O . ASN A 1 90 ? -7.657 -0.985 0.468 1.00 80.38 90 ASN A O 1
ATOM 769 N N . ILE A 1 91 ? -6.220 -2.512 -0.285 1.00 77.50 91 ILE A N 1
ATOM 770 C CA . ILE A 1 91 ? -6.871 -2.631 -1.606 1.00 77.50 91 ILE A CA 1
ATOM 771 C C . ILE A 1 91 ? -8.352 -3.030 -1.480 1.00 77.50 91 ILE A C 1
ATOM 773 O O . ILE A 1 91 ? -9.171 -2.609 -2.303 1.00 77.50 91 ILE A O 1
ATOM 777 N N . ARG A 1 92 ? -8.717 -3.822 -0.461 1.00 73.62 92 ARG A N 1
ATOM 778 C CA . ARG A 1 92 ? -10.097 -4.272 -0.208 1.00 73.62 92 ARG A CA 1
ATOM 779 C C . ARG A 1 92 ? -10.964 -3.207 0.467 1.00 73.62 92 ARG A C 1
ATOM 781 O O . ARG A 1 92 ? -12.167 -3.168 0.215 1.00 73.62 92 ARG A O 1
ATOM 788 N N . MET A 1 93 ? -10.369 -2.373 1.311 1.00 71.56 93 MET A N 1
ATOM 789 C CA . MET A 1 93 ? -11.092 -1.471 2.204 1.00 71.56 93 MET A CA 1
ATOM 790 C C . MET A 1 93 ? -10.988 0.017 1.797 1.00 71.56 93 MET A C 1
ATOM 792 O O . MET A 1 93 ? -11.744 0.841 2.313 1.00 71.56 93 MET A O 1
ATOM 796 N N . ASP A 1 94 ? -10.114 0.374 0.849 1.00 68.06 94 ASP A N 1
ATOM 797 C CA . ASP A 1 94 ? -9.972 1.750 0.352 1.00 68.06 94 ASP A CA 1
ATOM 798 C C . ASP A 1 94 ? -11.059 2.109 -0.670 1.00 68.06 94 ASP A C 1
ATOM 800 O O . ASP A 1 94 ? -11.368 1.319 -1.556 1.00 68.06 94 ASP A O 1
ATOM 804 N N . PRO A 1 95 ? -11.648 3.307 -0.652 1.00 58.59 95 PRO A N 1
ATOM 805 C CA . PRO A 1 95 ? -12.466 3.747 -1.771 1.00 58.59 95 PRO A CA 1
ATOM 806 C C . PRO A 1 95 ? -11.543 3.962 -2.981 1.00 58.59 95 PRO A C 1
ATOM 808 O O . PRO A 1 95 ? -10.839 4.969 -3.038 1.00 58.59 95 PRO A O 1
ATOM 811 N N . ILE A 1 96 ? -11.508 3.014 -3.934 1.00 57.41 96 ILE A N 1
ATOM 812 C CA . ILE A 1 96 ? -10.822 3.218 -5.222 1.00 57.41 96 ILE A CA 1
ATOM 813 C C . ILE A 1 96 ? -11.396 4.508 -5.810 1.00 57.41 96 ILE A C 1
ATOM 815 O O . ILE A 1 96 ? -12.566 4.543 -6.196 1.00 57.41 96 ILE A O 1
ATOM 819 N N . THR A 1 97 ? -10.585 5.565 -5.818 1.00 47.12 97 THR A N 1
ATOM 820 C CA . THR A 1 97 ? -10.916 6.808 -6.516 1.00 47.12 97 THR A CA 1
ATOM 821 C C . THR A 1 97 ? -10.714 6.604 -8.018 1.00 47.12 97 THR A C 1
ATOM 823 O O . THR A 1 97 ? -9.879 5.758 -8.425 1.00 47.12 97 THR A O 1
#

pLDDT: mean 85.11, std 7.73, range [47.12, 94.44]

Secondary structure (DSSP, 8-state):
-HHHIIIIIIHHHHHHHHHH-TTTTSGGGS-HHHHHHHHHTTTSPPS----HHHHHHT-SS-HHHHHHHHHHHHHS---HHHHHHHHHHHHHHS---